Protein AF-A0A4Q2A179-F1 (afdb_monomer_lite)

Structure (mmCIF, N/CA/C/O backbone):
data_AF-A0A4Q2A179-F1
#
_entry.id   AF-A0A4Q2A179-F1
#
loop_
_atom_site.group_PDB
_atom_site.id
_atom_site.type_symbol
_atom_site.label_atom_id
_atom_site.label_alt_id
_atom_site.label_comp_id
_atom_site.label_asym_id
_atom_site.label_entity_id
_atom_site.label_seq_id
_atom_site.pdbx_PDB_ins_code
_atom_site.Cartn_x
_atom_site.Cartn_y
_atom_site.Cartn_z
_atom_site.occupancy
_atom_site.B_iso_or_equiv
_atom_site.auth_seq_id
_atom_site.auth_comp_id
_atom_site.auth_asym_id
_atom_site.auth_atom_id
_atom_site.pdbx_PDB_model_num
ATOM 1 N N . MET A 1 1 ? 9.498 23.789 5.299 1.00 41.50 1 MET A N 1
ATOM 2 C CA . MET A 1 1 ? 8.969 22.488 4.839 1.00 41.50 1 MET A CA 1
ATOM 3 C C . MET A 1 1 ? 7.679 22.240 5.594 1.00 41.50 1 MET A C 1
ATOM 5 O O . MET A 1 1 ? 7.735 22.146 6.815 1.00 41.50 1 MET A O 1
ATOM 9 N N . SER A 1 2 ? 6.532 22.266 4.913 1.00 40.12 2 SER A N 1
ATOM 10 C CA . SER A 1 2 ? 5.250 21.983 5.563 1.00 40.12 2 SER A CA 1
ATOM 11 C C . SER A 1 2 ? 5.254 20.516 5.988 1.00 40.12 2 SER A C 1
ATOM 13 O O . SER A 1 2 ? 5.501 19.646 5.157 1.00 40.12 2 SER A O 1
ATOM 15 N N . LYS A 1 3 ? 5.080 20.232 7.282 1.00 52.81 3 LYS A N 1
ATOM 16 C CA . LYS A 1 3 ? 4.843 18.860 7.740 1.00 52.81 3 LYS A CA 1
ATOM 17 C C . LYS A 1 3 ? 3.416 18.526 7.326 1.00 52.81 3 LYS A C 1
ATOM 19 O O . LYS A 1 3 ? 2.490 19.039 7.946 1.00 52.81 3 LYS A O 1
ATOM 24 N N . HIS A 1 4 ? 3.243 17.730 6.274 1.00 59.81 4 HIS A N 1
ATOM 25 C CA . HIS A 1 4 ? 1.930 17.177 5.971 1.00 59.81 4 HIS A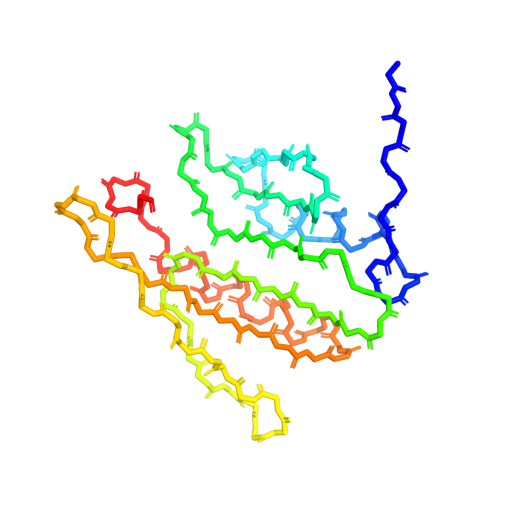 CA 1
ATOM 26 C C . HIS A 1 4 ? 1.505 16.316 7.166 1.00 59.81 4 HIS A C 1
ATOM 28 O O . HIS A 1 4 ? 2.225 15.400 7.573 1.00 59.81 4 HIS A O 1
ATOM 34 N N . HIS A 1 5 ? 0.398 16.700 7.798 1.00 64.69 5 HIS A N 1
ATOM 35 C CA . HIS A 1 5 ? -0.233 15.918 8.850 1.00 64.69 5 HIS A CA 1
ATOM 36 C C . HIS A 1 5 ? -1.254 15.036 8.147 1.00 64.69 5 HIS A C 1
ATOM 38 O O . HIS A 1 5 ? -2.273 15.542 7.697 1.00 64.69 5 HIS A O 1
ATOM 44 N N . TYR A 1 6 ? -0.917 13.763 7.970 1.00 71.75 6 TYR A N 1
ATOM 45 C CA . TYR A 1 6 ? -1.869 12.772 7.486 1.00 71.75 6 TYR A CA 1
ATOM 46 C C . TYR A 1 6 ? -2.580 12.169 8.683 1.00 71.75 6 TYR A C 1
ATOM 48 O O . TYR A 1 6 ? -1.916 11.843 9.670 1.00 71.75 6 TYR A O 1
ATOM 56 N N . ASP A 1 7 ? -3.881 11.960 8.564 1.00 66.94 7 ASP A N 1
ATOM 57 C CA . ASP A 1 7 ? -4.728 11.383 9.599 1.00 66.94 7 ASP A CA 1
ATOM 58 C C . ASP A 1 7 ? -5.413 10.118 9.086 1.00 66.94 7 ASP A C 1
ATOM 60 O O . ASP A 1 7 ? -6.610 9.921 9.257 1.00 66.94 7 ASP A O 1
ATOM 64 N N . PHE A 1 8 ? -4.620 9.204 8.527 1.00 72.00 8 PHE A N 1
ATOM 65 C CA . PHE A 1 8 ? -5.034 7.837 8.220 1.00 72.00 8 PHE A CA 1
ATOM 66 C C . PHE A 1 8 ? -5.728 7.188 9.440 1.00 72.00 8 PHE A C 1
ATOM 68 O O . PHE A 1 8 ? -5.055 6.746 10.381 1.00 72.00 8 PHE A O 1
ATOM 75 N N . MET A 1 9 ? -7.062 7.176 9.473 1.00 66.25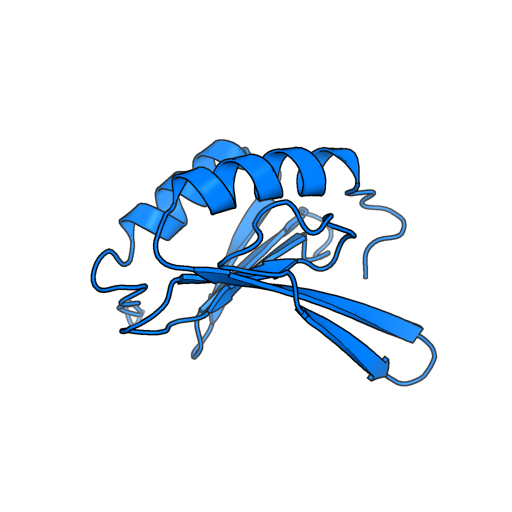 9 MET A N 1
ATOM 76 C CA . MET A 1 9 ? -7.869 6.810 10.649 1.00 66.25 9 MET A CA 1
ATOM 77 C C . MET A 1 9 ? -7.444 7.479 11.979 1.00 66.25 9 MET A C 1
ATOM 79 O O . MET A 1 9 ? -7.486 6.850 13.041 1.00 66.25 9 MET A O 1
ATOM 83 N N . GLY A 1 10 ? -6.917 8.706 11.943 1.00 64.19 10 GLY A N 1
ATOM 84 C CA . GLY A 1 10 ? -6.372 9.385 13.132 1.00 64.19 10 GLY A CA 1
ATOM 85 C C . GLY A 1 10 ? -5.119 8.728 13.740 1.00 64.19 10 GLY A C 1
ATOM 86 O O . GLY A 1 10 ? -4.724 9.051 14.861 1.00 64.19 10 GLY A O 1
ATOM 87 N N . LYS A 1 11 ? -4.480 7.787 13.026 1.00 68.69 11 LYS A N 1
ATOM 88 C CA . LYS A 1 11 ? -3.211 7.137 13.419 1.00 68.69 11 LYS A CA 1
ATOM 89 C C . LYS A 1 11 ? -2.019 7.539 12.542 1.00 68.69 11 LYS A C 1
ATOM 91 O O . LYS A 1 11 ? -0.897 7.102 12.812 1.00 68.69 11 LYS A O 1
ATOM 96 N N . GLY A 1 12 ? -2.249 8.406 11.556 1.00 71.38 12 GLY A N 1
ATOM 97 C CA . GLY A 1 12 ? -1.258 9.213 10.843 1.00 71.38 12 GLY A CA 1
ATOM 98 C C . GLY A 1 12 ? 0.116 8.575 10.610 1.00 71.38 12 GLY A C 1
ATOM 99 O O . GLY A 1 12 ? 0.241 7.468 10.082 1.00 71.38 12 GLY A O 1
ATOM 100 N N . PHE A 1 13 ? 1.176 9.282 11.014 1.00 76.81 13 PHE A N 1
ATOM 101 C CA . PHE A 1 13 ? 2.585 8.915 10.790 1.00 76.81 13 PHE A CA 1
ATOM 102 C C . PHE A 1 13 ? 2.958 7.475 11.203 1.00 76.81 13 PHE A C 1
ATOM 104 O O . PHE A 1 13 ? 3.895 6.898 10.644 1.00 76.81 13 PHE A O 1
ATOM 111 N N . ASN A 1 14 ? 2.234 6.865 12.150 1.00 84.19 14 ASN A N 1
ATOM 112 C CA . ASN A 1 14 ? 2.513 5.497 12.587 1.00 84.19 14 ASN A CA 1
ATOM 113 C C . ASN A 1 14 ? 2.264 4.475 11.474 1.00 84.19 14 ASN A C 1
ATOM 115 O O . ASN A 1 14 ? 3.056 3.543 11.334 1.00 84.19 14 ASN A O 1
ATOM 119 N N . TYR A 1 15 ? 1.231 4.673 10.650 1.00 86.94 15 TYR A N 1
ATOM 120 C CA . TYR A 1 15 ? 0.968 3.793 9.512 1.00 86.94 15 TYR A CA 1
ATOM 121 C C . TYR A 1 15 ? 2.042 3.916 8.438 1.00 86.94 15 TYR A C 1
ATOM 123 O O . TYR A 1 15 ? 2.570 2.901 7.991 1.00 86.94 15 TYR A O 1
ATOM 131 N N . VAL A 1 16 ? 2.474 5.138 8.114 1.00 89.38 16 VAL A N 1
ATOM 132 C CA . VAL A 1 16 ? 3.583 5.358 7.170 1.00 89.38 16 VAL A CA 1
ATOM 133 C C . VAL A 1 16 ? 4.844 4.629 7.635 1.00 89.38 16 VAL A C 1
ATOM 135 O O . VAL A 1 16 ? 5.495 3.940 6.851 1.00 89.38 16 VAL A O 1
ATOM 138 N N . LYS A 1 17 ? 5.178 4.735 8.927 1.00 89.50 17 LYS A N 1
ATOM 139 C CA . LYS A 1 17 ? 6.358 4.083 9.507 1.00 89.50 17 LYS A CA 1
ATOM 140 C C . LYS A 1 17 ? 6.241 2.556 9.512 1.00 89.50 17 LYS A C 1
ATOM 142 O O . LYS A 1 17 ? 7.224 1.876 9.224 1.00 89.50 17 LYS A O 1
ATOM 147 N N . ALA A 1 18 ? 5.065 2.024 9.839 1.00 91.06 18 ALA A N 1
ATOM 148 C CA . ALA A 1 18 ? 4.799 0.589 9.835 1.00 91.06 18 ALA A CA 1
ATOM 149 C C . ALA A 1 18 ? 4.928 -0.009 8.428 1.00 91.06 18 ALA A C 1
ATOM 151 O O . ALA A 1 18 ? 5.671 -0.968 8.229 1.00 91.06 18 ALA A O 1
ATOM 152 N N . VAL A 1 19 ? 4.292 0.624 7.441 1.00 92.69 19 VAL A N 1
ATOM 153 C CA . VAL A 1 19 ? 4.367 0.220 6.032 1.00 92.69 19 VAL A CA 1
ATOM 154 C C . VAL A 1 19 ? 5.797 0.319 5.507 1.00 92.69 19 VAL A C 1
ATOM 156 O O . VAL A 1 19 ? 6.301 -0.637 4.922 1.00 92.69 19 VAL A O 1
ATOM 159 N N . LYS A 1 20 ? 6.508 1.418 5.795 1.00 92.62 20 LYS A N 1
ATOM 160 C CA . LYS A 1 20 ? 7.924 1.570 5.425 1.00 92.62 20 LYS A CA 1
ATOM 161 C C . LYS A 1 20 ? 8.790 0.434 5.978 1.00 92.62 20 LYS A C 1
ATOM 163 O O . LYS A 1 20 ? 9.662 -0.064 5.272 1.00 92.62 20 LYS A O 1
ATOM 168 N N . ARG A 1 21 ? 8.555 0.021 7.227 1.00 92.94 21 ARG A N 1
ATOM 169 C CA . ARG A 1 21 ? 9.295 -1.080 7.859 1.00 92.94 21 ARG A CA 1
ATOM 170 C C . ARG A 1 21 ? 9.047 -2.418 7.161 1.00 92.94 21 ARG A C 1
ATOM 172 O O . ARG A 1 21 ? 9.986 -3.195 7.048 1.00 92.94 21 ARG A O 1
ATOM 179 N N . LEU A 1 22 ? 7.819 -2.679 6.716 1.00 93.56 22 LEU A N 1
ATOM 180 C CA . LEU A 1 22 ? 7.466 -3.919 6.018 1.00 93.56 22 LEU A CA 1
ATOM 181 C C . LEU A 1 22 ? 8.018 -3.974 4.596 1.00 93.56 22 LEU A C 1
ATOM 183 O O . LEU A 1 22 ? 8.545 -5.002 4.189 1.00 93.56 22 LEU A O 1
ATOM 187 N N . LEU A 1 23 ? 7.937 -2.865 3.861 1.00 93.06 23 LEU A N 1
ATOM 188 C CA . LEU A 1 23 ? 8.476 -2.776 2.503 1.00 93.06 23 LEU A CA 1
ATOM 189 C C . LEU A 1 23 ? 10.009 -2.886 2.470 1.00 93.06 23 LEU A C 1
ATOM 191 O O . LEU A 1 23 ? 10.582 -3.386 1.502 1.00 93.06 23 LEU A O 1
ATOM 195 N N . GLY A 1 24 ? 10.675 -2.419 3.526 1.00 91.75 24 GLY A N 1
ATOM 196 C CA . GLY A 1 24 ? 12.128 -2.414 3.635 1.00 91.75 24 GLY A CA 1
ATOM 197 C C . GLY A 1 24 ? 12.780 -1.168 3.031 1.00 91.75 24 GLY A C 1
ATOM 198 O O . GLY A 1 24 ? 12.129 -0.218 2.579 1.00 91.75 24 GLY A O 1
ATOM 199 N N . ASP A 1 25 ? 14.111 -1.140 3.063 1.00 90.75 25 ASP A N 1
ATOM 200 C CA . ASP A 1 25 ? 14.887 0.073 2.771 1.00 90.75 25 ASP A CA 1
ATOM 201 C C . ASP A 1 25 ? 14.922 0.452 1.288 1.00 90.75 25 ASP A C 1
ATOM 203 O O . ASP A 1 25 ? 15.013 1.633 0.961 1.00 90.75 25 ASP A O 1
ATOM 207 N N . GLN A 1 26 ? 14.727 -0.530 0.414 1.00 89.19 26 GLN A N 1
ATOM 208 C CA . GLN A 1 26 ? 14.678 -0.405 -1.044 1.00 89.19 26 GLN A CA 1
ATOM 209 C C . GLN A 1 26 ? 13.518 0.458 -1.591 1.00 89.19 26 GLN A C 1
ATOM 211 O O . GLN A 1 26 ? 13.602 0.954 -2.715 1.00 89.19 26 GLN A O 1
ATOM 216 N N . PHE A 1 27 ? 12.462 0.690 -0.798 1.00 93.75 27 PHE A N 1
ATOM 217 C CA . PHE A 1 27 ? 11.334 1.550 -1.177 1.00 93.75 27 PHE A CA 1
ATOM 218 C C . PHE A 1 27 ? 11.403 2.916 -0.498 1.00 93.75 27 PHE A C 1
ATOM 220 O O . PHE A 1 27 ? 11.459 3.006 0.720 1.00 93.75 27 PHE A O 1
ATOM 227 N N . THR A 1 28 ? 11.315 4.011 -1.232 1.00 93.56 28 THR A N 1
ATOM 228 C CA . THR A 1 28 ? 11.244 5.366 -0.669 1.00 93.56 28 THR A CA 1
ATOM 229 C C . THR A 1 28 ? 9.795 5.816 -0.488 1.00 93.56 28 THR A C 1
ATOM 231 O O . THR A 1 28 ? 8.923 5.424 -1.259 1.00 93.56 28 THR A O 1
ATOM 234 N N . SER A 1 29 ? 9.518 6.627 0.537 1.00 92.94 29 SER A N 1
ATOM 235 C CA . SER A 1 29 ? 8.193 7.226 0.747 1.00 92.94 29 SER A CA 1
ATOM 236 C C . SER A 1 29 ? 8.145 8.651 0.192 1.00 92.94 29 SER A C 1
ATOM 238 O O . SER A 1 29 ? 8.978 9.475 0.577 1.00 92.94 29 SER A O 1
ATOM 240 N N . VAL A 1 30 ? 7.149 8.964 -0.634 1.00 92.19 30 VAL A N 1
ATOM 241 C CA . VAL A 1 30 ? 6.898 10.301 -1.188 1.00 92.19 30 VAL A CA 1
ATOM 242 C C . VAL A 1 30 ? 5.601 10.850 -0.604 1.00 92.19 30 VAL A C 1
ATOM 244 O O . VAL A 1 30 ? 4.544 10.239 -0.735 1.00 92.19 30 VAL A O 1
ATOM 247 N N . GLN A 1 31 ? 5.693 12.004 0.052 1.00 90.50 31 GLN A N 1
ATOM 248 C CA . GLN A 1 31 ? 4.550 12.697 0.645 1.00 90.50 31 GLN A CA 1
ATOM 249 C C . GLN A 1 31 ? 3.820 13.524 -0.418 1.00 90.50 31 GLN A C 1
ATOM 251 O O . GLN A 1 31 ? 4.432 14.381 -1.055 1.00 90.50 31 GLN A O 1
ATOM 256 N N . LEU A 1 32 ? 2.527 13.255 -0.606 1.00 89.31 32 LEU A N 1
ATOM 257 C CA . LEU A 1 32 ? 1.634 13.956 -1.529 1.00 89.31 32 LEU A CA 1
ATOM 258 C C . LEU A 1 32 ? 0.518 14.683 -0.770 1.00 89.31 32 LEU A C 1
ATOM 260 O O . LEU A 1 32 ? 0.352 14.520 0.434 1.00 89.31 32 LEU A O 1
ATOM 264 N N . THR A 1 33 ? -0.277 15.493 -1.465 1.00 86.75 33 THR A N 1
ATOM 265 C CA . THR A 1 33 ? -1.401 16.217 -0.848 1.00 86.75 33 THR A CA 1
ATOM 266 C C . THR A 1 33 ? -2.515 15.307 -0.341 1.00 86.75 33 THR A C 1
ATOM 268 O O . THR A 1 33 ? -3.219 15.693 0.578 1.00 86.75 33 THR A O 1
ATOM 271 N N . ASP A 1 34 ? -2.680 14.130 -0.939 1.00 88.56 34 ASP A N 1
ATOM 272 C CA . ASP A 1 34 ? -3.788 13.200 -0.700 1.00 88.56 34 ASP A CA 1
ATOM 273 C C . ASP A 1 34 ? -3.327 11.860 -0.102 1.00 88.56 34 ASP A C 1
ATOM 275 O O . ASP A 1 34 ? -4.076 10.883 -0.095 1.00 88.56 34 ASP A O 1
ATOM 279 N N . GLY A 1 35 ? -2.077 11.780 0.363 1.00 91.50 35 GLY A N 1
ATOM 280 C CA . GLY A 1 35 ? -1.532 10.559 0.942 1.00 91.50 35 GLY A CA 1
ATOM 281 C C . GLY A 1 35 ? -0.022 10.410 0.802 1.00 91.50 35 GLY A C 1
ATOM 282 O O . GLY A 1 35 ? 0.709 11.370 0.557 1.00 91.50 35 GLY A O 1
ATOM 283 N N . VAL A 1 36 ? 0.456 9.175 0.951 1.00 93.44 36 VAL A N 1
ATOM 284 C CA . VAL A 1 36 ? 1.876 8.817 0.852 1.00 93.44 36 VAL A CA 1
ATOM 285 C C . VAL A 1 36 ? 2.057 7.658 -0.114 1.00 93.44 36 VAL A C 1
ATOM 287 O O . VAL A 1 36 ? 1.477 6.590 0.068 1.00 93.44 36 VAL A O 1
ATOM 290 N N . GLU A 1 37 ? 2.904 7.853 -1.119 1.00 95.12 37 GLU A N 1
ATOM 291 C CA . GLU A 1 37 ? 3.305 6.801 -2.051 1.00 95.12 37 GLU A CA 1
ATOM 292 C C . GLU A 1 37 ? 4.581 6.116 -1.589 1.00 95.12 37 GLU A C 1
ATOM 294 O O . GLU A 1 37 ? 5.478 6.754 -1.038 1.00 95.12 37 GLU A O 1
ATOM 299 N N . PHE A 1 38 ? 4.692 4.826 -1.883 1.00 95.25 38 PHE A N 1
ATOM 300 C CA . PHE A 1 38 ? 5.904 4.052 -1.683 1.00 95.25 38 PHE A CA 1
ATOM 301 C C . PHE A 1 38 ? 6.419 3.572 -3.032 1.00 95.25 38 PHE A C 1
ATOM 303 O O . PHE A 1 38 ? 5.711 2.892 -3.777 1.00 95.25 38 PHE A O 1
ATOM 310 N N . LYS A 1 39 ? 7.652 3.963 -3.352 1.00 94.19 39 LYS A N 1
ATOM 311 C CA . LYS A 1 39 ? 8.263 3.786 -4.670 1.00 94.19 39 LYS A CA 1
ATOM 312 C C . LYS A 1 39 ? 9.574 3.043 -4.573 1.00 94.19 39 LYS A C 1
ATOM 314 O O . LYS A 1 39 ? 10.394 3.343 -3.709 1.00 94.19 39 LYS A O 1
ATOM 319 N N . TRP A 1 40 ? 9.794 2.112 -5.485 1.00 93.19 40 TRP A N 1
ATOM 320 C CA . TRP A 1 40 ? 11.105 1.529 -5.715 1.00 93.19 40 TRP A CA 1
ATOM 321 C C . TRP A 1 40 ? 12.112 2.610 -6.117 1.00 93.19 40 TRP A C 1
ATOM 323 O O . TRP A 1 40 ? 11.731 3.686 -6.583 1.00 93.19 40 TRP A O 1
ATOM 333 N N . HIS A 1 41 ? 13.407 2.337 -5.973 1.00 85.38 41 HIS A N 1
ATOM 334 C CA . HIS A 1 41 ? 14.455 3.306 -6.303 1.00 85.38 41 HIS A CA 1
ATOM 335 C C . HIS A 1 41 ? 14.457 3.747 -7.783 1.00 85.38 41 HIS A C 1
ATOM 337 O O . HIS A 1 41 ? 15.048 4.774 -8.105 1.00 85.38 41 HIS A O 1
ATOM 343 N N . THR A 1 42 ? 13.809 2.999 -8.685 1.00 86.12 42 THR A N 1
ATOM 344 C CA . THR A 1 42 ? 13.618 3.379 -10.101 1.00 86.12 42 THR 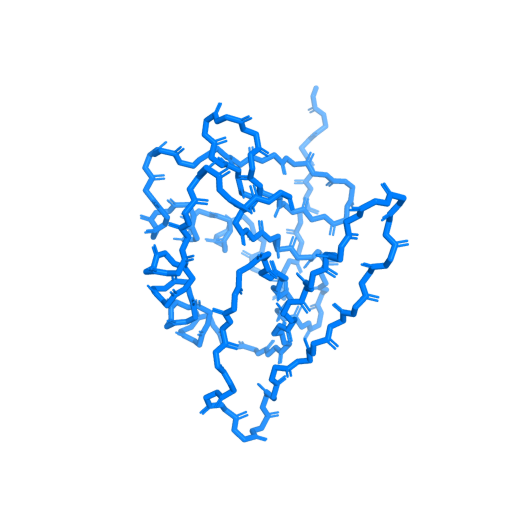A CA 1
ATOM 345 C C . THR A 1 42 ? 12.414 4.297 -10.333 1.00 86.12 42 THR A C 1
ATOM 347 O O . THR A 1 42 ? 12.242 4.792 -11.440 1.00 86.12 42 THR A O 1
ATOM 350 N N . GLY A 1 43 ? 11.590 4.545 -9.308 1.00 86.50 43 GLY A N 1
ATOM 351 C CA . GLY A 1 43 ? 10.392 5.387 -9.376 1.00 86.50 43 GLY A CA 1
ATOM 352 C C . GLY A 1 43 ? 9.067 4.620 -9.407 1.00 86.50 43 GLY A C 1
ATOM 353 O O . GLY A 1 43 ? 8.029 5.227 -9.143 1.00 86.50 43 GLY A O 1
ATOM 354 N N . ASN A 1 44 ? 9.096 3.306 -9.645 1.00 90.06 44 ASN A N 1
ATOM 355 C CA . ASN A 1 44 ? 7.893 2.475 -9.756 1.00 90.06 44 ASN A CA 1
ATOM 356 C C . ASN A 1 44 ? 7.177 2.375 -8.407 1.00 90.06 44 ASN A C 1
ATOM 358 O O . ASN A 1 44 ? 7.771 1.975 -7.402 1.00 90.06 44 ASN A O 1
ATOM 362 N N . ARG A 1 45 ? 5.904 2.771 -8.367 1.00 92.44 45 ARG A N 1
ATOM 363 C CA . ARG A 1 45 ? 5.084 2.725 -7.153 1.00 92.44 45 ARG A CA 1
ATOM 364 C C . ARG A 1 45 ? 4.654 1.284 -6.895 1.00 92.44 45 ARG A C 1
ATOM 366 O O . ARG A 1 45 ? 4.204 0.608 -7.804 1.00 92.44 45 ARG A O 1
ATOM 373 N N . ILE A 1 46 ? 4.790 0.821 -5.654 1.00 94.56 46 ILE A N 1
ATOM 374 C CA . ILE A 1 46 ? 4.195 -0.455 -5.227 1.00 94.56 46 ILE A CA 1
ATOM 375 C C . ILE A 1 46 ? 2.820 -0.227 -4.607 1.00 94.56 46 ILE A C 1
ATOM 377 O O . ILE A 1 46 ? 1.878 -0.965 -4.888 1.00 94.56 46 ILE A O 1
ATOM 381 N N . LEU A 1 47 ? 2.701 0.810 -3.771 1.00 96.06 47 LEU A N 1
ATOM 382 C CA . LEU A 1 47 ? 1.447 1.168 -3.125 1.00 96.06 47 LEU A CA 1
ATOM 383 C C . LEU A 1 47 ? 1.370 2.650 -2.751 1.00 96.06 47 LEU A C 1
ATOM 385 O O . LEU A 1 47 ? 2.384 3.350 -2.662 1.00 96.06 47 LEU A O 1
ATOM 389 N N . LYS A 1 48 ? 0.152 3.099 -2.456 1.00 95.31 48 LYS A N 1
ATOM 390 C CA . LYS A 1 48 ? -0.184 4.403 -1.886 1.00 95.31 48 LYS A CA 1
ATOM 391 C C . LYS A 1 48 ? -1.111 4.233 -0.686 1.00 95.31 48 LYS A C 1
ATOM 393 O O . LYS A 1 48 ? -2.117 3.540 -0.777 1.00 95.31 48 LYS A O 1
ATOM 398 N N . LEU A 1 49 ? -0.796 4.912 0.412 1.00 94.00 49 LEU A N 1
ATOM 399 C CA . LEU A 1 49 ? -1.735 5.163 1.505 1.00 94.00 49 LEU A CA 1
ATOM 400 C C . LEU A 1 49 ? -2.487 6.454 1.190 1.00 94.00 49 LEU A C 1
ATOM 402 O O . LEU A 1 49 ? -1.834 7.473 0.975 1.00 94.00 49 LEU A O 1
ATOM 406 N N . VAL A 1 50 ? -3.817 6.424 1.155 1.00 92.50 50 VAL A N 1
ATOM 407 C CA . VAL A 1 50 ? -4.646 7.616 0.903 1.00 92.50 50 VAL A CA 1
ATOM 408 C C . VAL A 1 50 ? -5.071 8.229 2.230 1.00 92.50 50 VAL A C 1
ATOM 410 O O . VAL A 1 50 ? -5.459 7.508 3.146 1.00 92.50 50 VAL A O 1
ATOM 413 N N . ASP A 1 51 ? -4.943 9.550 2.340 1.00 89.00 51 ASP A N 1
ATOM 414 C CA . ASP A 1 51 ? -5.286 10.293 3.550 1.00 89.00 51 ASP A CA 1
ATOM 415 C C . ASP A 1 51 ? -6.807 10.358 3.726 1.00 89.00 51 ASP A C 1
ATOM 417 O O . ASP A 1 51 ? -7.491 11.170 3.103 1.00 89.00 51 ASP A O 1
ATOM 421 N N . ASP A 1 52 ? -7.334 9.454 4.548 1.00 86.56 52 ASP A N 1
ATOM 422 C CA . ASP A 1 52 ? -8.750 9.365 4.881 1.00 86.56 52 ASP A CA 1
ATOM 423 C C . ASP A 1 52 ? -8.919 9.182 6.398 1.00 86.56 52 ASP A C 1
ATOM 425 O O . ASP A 1 52 ? -8.324 8.302 7.033 1.00 86.56 52 ASP A O 1
ATOM 429 N N . LEU A 1 53 ? -9.739 10.060 6.979 1.00 84.31 53 LEU A N 1
ATOM 430 C CA . LEU A 1 53 ? -9.995 10.142 8.417 1.00 84.31 53 LEU A CA 1
ATOM 431 C C . LEU A 1 53 ? -10.802 8.963 8.964 1.00 84.31 53 LEU A C 1
ATOM 433 O O . LEU A 1 53 ? -10.725 8.665 10.154 1.00 84.31 53 LEU A O 1
ATOM 437 N N . ASN A 1 54 ? -11.602 8.317 8.121 1.00 85.81 54 ASN A N 1
ATOM 438 C CA . ASN A 1 54 ? -12.598 7.336 8.532 1.00 85.81 54 ASN A CA 1
ATOM 439 C C . ASN A 1 54 ? -12.208 5.913 8.136 1.00 85.81 54 ASN A C 1
ATOM 441 O O . ASN A 1 54 ? -12.725 4.954 8.704 1.00 85.81 54 ASN A O 1
ATOM 445 N N . THR A 1 55 ? -11.339 5.752 7.140 1.00 87.75 55 THR A N 1
ATOM 446 C CA . THR A 1 55 ? -11.034 4.445 6.554 1.00 87.75 55 THR A CA 1
ATOM 447 C C . THR A 1 55 ? -9.561 4.342 6.188 1.00 87.75 55 THR A C 1
ATOM 449 O O . THR A 1 55 ? -8.958 5.279 5.679 1.00 87.75 55 THR A O 1
ATOM 452 N N . LEU A 1 56 ? -8.960 3.179 6.422 1.00 89.62 56 LEU A N 1
ATOM 453 C CA . LEU A 1 56 ? -7.632 2.869 5.916 1.00 89.62 56 LEU A CA 1
ATOM 454 C C . LEU A 1 56 ? -7.752 2.474 4.447 1.00 89.62 56 LEU A C 1
ATOM 456 O O . LEU A 1 56 ? -8.201 1.374 4.123 1.00 89.62 56 LEU A O 1
ATOM 460 N N . VAL A 1 57 ? -7.355 3.391 3.569 1.00 93.31 57 VAL A N 1
ATOM 461 C CA . VAL A 1 57 ? -7.392 3.193 2.122 1.00 93.31 57 VAL A CA 1
ATOM 462 C C . VAL A 1 57 ? -5.976 2.961 1.603 1.00 93.31 57 VAL A C 1
ATOM 464 O O . VAL A 1 57 ? -5.091 3.808 1.764 1.00 93.31 57 VAL A O 1
ATOM 467 N N . VAL A 1 58 ? -5.767 1.810 0.966 1.00 94.88 58 VAL A N 1
ATOM 468 C CA . VAL A 1 58 ? -4.483 1.425 0.370 1.00 94.88 58 VAL A CA 1
ATOM 469 C C . VA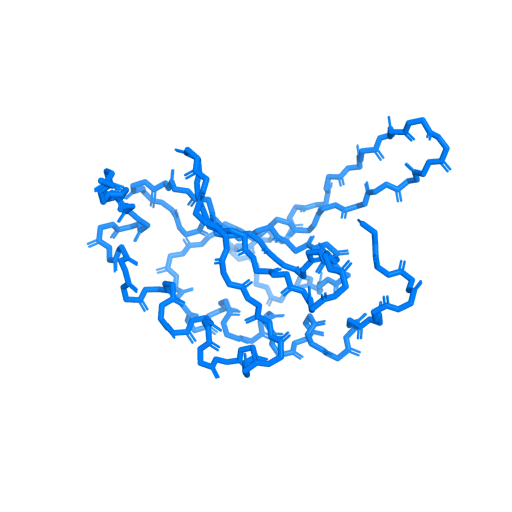L A 1 58 ? -4.697 1.050 -1.083 1.00 94.88 58 VAL A C 1
ATOM 471 O O . VAL A 1 58 ? -5.532 0.207 -1.394 1.00 94.88 58 VAL A O 1
ATOM 474 N N . ILE A 1 59 ? -3.939 1.678 -1.971 1.00 95.94 59 ILE A N 1
ATOM 475 C CA . ILE A 1 59 ? -3.957 1.397 -3.403 1.00 95.94 59 ILE A CA 1
ATOM 476 C C . ILE A 1 59 ? -2.667 0.667 -3.743 1.00 95.94 59 ILE A C 1
ATOM 478 O O . ILE A 1 59 ? -1.594 1.198 -3.474 1.00 95.94 59 ILE A O 1
ATOM 482 N N . PHE A 1 60 ? -2.760 -0.520 -4.326 1.00 95.44 60 PHE A N 1
ATOM 483 C CA . PHE A 1 60 ? -1.626 -1.285 -4.833 1.00 95.44 60 PHE A CA 1
ATOM 484 C C . PHE A 1 60 ? -1.565 -1.169 -6.358 1.00 95.44 60 PHE A C 1
ATOM 486 O O . PHE A 1 60 ? -2.603 -1.204 -7.017 1.00 95.44 60 PHE A O 1
ATOM 493 N N . ASP A 1 61 ? -0.351 -1.086 -6.903 1.00 92.69 61 ASP A N 1
ATOM 494 C CA . ASP A 1 61 ? -0.088 -1.093 -8.357 1.00 92.69 61 ASP A CA 1
ATOM 495 C C . ASP A 1 61 ? 0.274 -2.496 -8.865 1.00 92.69 61 ASP A C 1
ATOM 497 O O . ASP A 1 61 ? 0.651 -2.690 -10.019 1.00 92.69 61 ASP A O 1
ATOM 501 N N . VAL A 1 62 ? 0.151 -3.491 -7.988 1.00 92.25 62 VAL A N 1
ATOM 502 C CA . VAL A 1 62 ? 0.394 -4.902 -8.268 1.00 92.25 62 VAL A CA 1
ATOM 503 C C . VAL A 1 62 ? -0.814 -5.729 -7.834 1.00 92.25 62 VAL A C 1
ATOM 505 O O . VAL A 1 62 ? -1.502 -5.345 -6.882 1.00 92.25 62 VAL A O 1
ATOM 508 N N . PRO A 1 63 ? -1.065 -6.883 -8.478 1.00 91.44 63 PRO A N 1
ATOM 509 C CA . PRO A 1 63 ? -2.182 -7.737 -8.115 1.00 91.44 63 PRO A CA 1
ATOM 510 C C . PRO A 1 63 ? -2.150 -8.147 -6.645 1.00 91.44 63 PRO A C 1
ATOM 512 O O . PRO A 1 63 ? -1.170 -8.725 -6.176 1.00 91.44 63 PRO A O 1
ATOM 515 N N . VAL A 1 64 ? -3.254 -7.917 -5.936 1.00 92.44 64 VAL A N 1
ATOM 516 C CA . VAL A 1 64 ? -3.511 -8.496 -4.612 1.00 92.44 64 VAL A CA 1
ATOM 517 C C . VAL A 1 64 ? -4.880 -9.189 -4.613 1.00 92.44 64 VAL A C 1
ATOM 519 O O . VAL A 1 64 ? -5.824 -8.668 -5.213 1.00 92.44 64 VAL A O 1
ATOM 522 N N . PRO A 1 65 ? -4.998 -10.393 -4.024 1.00 87.00 65 PRO A N 1
ATOM 523 C CA . PRO A 1 65 ? -6.240 -11.151 -4.017 1.00 87.00 65 PRO A CA 1
ATOM 524 C C . PRO A 1 65 ? -7.242 -10.565 -3.026 1.00 87.00 65 PRO A C 1
ATOM 526 O O . PRO A 1 65 ? -6.870 -9.959 -2.022 1.00 87.00 65 PRO A O 1
ATOM 529 N N . ASP A 1 66 ? -8.518 -10.834 -3.274 1.00 86.62 66 ASP A N 1
ATOM 530 C CA . ASP A 1 66 ? -9.563 -10.589 -2.292 1.00 86.62 66 ASP A CA 1
ATOM 531 C C . ASP A 1 66 ? -9.505 -11.660 -1.189 1.00 86.62 66 ASP A C 1
ATOM 533 O O . ASP A 1 66 ? -9.816 -12.832 -1.417 1.00 86.62 66 ASP A O 1
ATOM 537 N N . LEU A 1 67 ? -9.028 -11.268 -0.006 1.00 82.06 67 LEU A N 1
ATOM 538 C CA . LEU A 1 67 ? -8.879 -12.153 1.154 1.00 82.06 67 LEU A CA 1
ATOM 539 C C . LEU A 1 67 ? -10.004 -11.985 2.183 1.00 82.06 67 LEU A C 1
ATOM 541 O O . LEU A 1 67 ? -10.197 -12.870 3.021 1.00 82.06 67 LEU A O 1
ATOM 545 N N . TYR A 1 68 ? -10.736 -10.869 2.146 1.00 80.56 68 TYR A N 1
ATOM 546 C CA . TYR A 1 68 ? -11.582 -10.424 3.251 1.00 80.56 68 TYR A CA 1
ATOM 547 C C . TYR A 1 68 ? -13.002 -10.154 2.769 1.00 80.56 68 TYR A C 1
ATOM 549 O O . TYR A 1 68 ? -13.270 -9.158 2.111 1.00 80.56 68 TYR A O 1
ATOM 557 N N . LYS A 1 69 ? -13.945 -11.009 3.179 1.00 76.31 69 LYS A N 1
ATOM 558 C CA . LYS A 1 69 ? -15.356 -10.892 2.770 1.00 76.31 69 LYS A CA 1
ATOM 559 C C . LYS A 1 69 ? -15.994 -9.545 3.123 1.00 76.31 69 LYS A C 1
ATOM 561 O O . LYS A 1 69 ? -16.851 -9.083 2.378 1.00 76.31 69 LYS A O 1
ATOM 566 N N . ASP A 1 70 ? -15.593 -8.951 4.245 1.00 80.06 70 ASP A N 1
ATOM 567 C CA . ASP A 1 70 ? -16.165 -7.694 4.737 1.00 80.06 70 ASP A CA 1
ATOM 568 C C . ASP A 1 70 ? -15.480 -6.453 4.133 1.00 80.06 70 ASP A C 1
ATOM 570 O O . ASP A 1 70 ? -16.074 -5.380 4.121 1.00 80.06 70 ASP A O 1
ATOM 574 N N . ASN A 1 71 ? -14.263 -6.610 3.596 1.00 82.12 71 ASN A N 1
ATOM 575 C CA . ASN A 1 71 ? -13.433 -5.544 3.026 1.00 82.12 71 ASN A CA 1
ATOM 576 C C . ASN A 1 71 ? -12.853 -6.001 1.670 1.00 82.12 71 ASN A C 1
ATOM 578 O O . ASN A 1 71 ? -11.642 -6.241 1.573 1.00 82.12 71 ASN A O 1
ATOM 582 N N . PRO A 1 72 ? -13.701 -6.182 0.640 1.00 84.81 72 PRO A N 1
ATOM 583 C CA . PRO A 1 72 ? -13.261 -6.722 -0.638 1.00 84.81 72 PRO A CA 1
ATOM 584 C C . PRO A 1 72 ? -12.300 -5.772 -1.360 1.00 84.81 72 PRO A C 1
ATOM 586 O O . PRO A 1 72 ? -12.392 -4.548 -1.238 1.00 84.81 72 PRO A O 1
ATOM 589 N N . ILE A 1 73 ? -11.395 -6.342 -2.158 1.00 91.50 73 ILE A N 1
ATOM 590 C CA . ILE A 1 73 ? -10.490 -5.566 -3.016 1.00 91.50 73 ILE A CA 1
ATOM 591 C C . ILE A 1 73 ? -11.255 -5.045 -4.236 1.00 91.50 73 ILE A C 1
ATOM 593 O O . ILE A 1 73 ? -11.731 -5.816 -5.071 1.00 91.50 73 ILE A O 1
ATOM 597 N N . GLU A 1 74 ? -11.326 -3.723 -4.382 1.00 91.12 74 GLU A N 1
ATOM 598 C CA . GLU A 1 74 ? -11.841 -3.079 -5.592 1.00 91.12 74 GLU A CA 1
ATOM 599 C C . GLU A 1 74 ? -10.728 -2.999 -6.646 1.00 91.12 74 GLU A C 1
ATOM 601 O O . GLU A 1 74 ? -9.642 -2.500 -6.364 1.00 91.12 74 GLU A O 1
ATOM 606 N N . VAL A 1 75 ? -10.985 -3.437 -7.882 1.00 89.25 75 VAL A N 1
ATOM 607 C CA . VAL A 1 75 ? -10.028 -3.284 -8.991 1.00 89.25 75 VAL A CA 1
ATOM 608 C C . VAL A 1 75 ? -10.475 -2.144 -9.893 1.00 89.25 75 VAL A C 1
ATOM 610 O O . VAL A 1 75 ? -11.547 -2.197 -10.500 1.00 89.25 75 VAL A O 1
ATOM 613 N N . ARG A 1 76 ? -9.649 -1.105 -9.999 1.00 88.50 76 ARG A N 1
ATOM 614 C CA . ARG A 1 76 ? -9.878 0.033 -10.885 1.00 88.50 76 ARG A CA 1
ATOM 615 C C . ARG A 1 76 ? -8.971 -0.063 -12.103 1.00 88.50 76 ARG A C 1
ATOM 617 O O . ARG A 1 76 ? -7.775 -0.313 -11.996 1.00 88.50 76 ARG A O 1
ATOM 624 N N . HIS A 1 77 ? -9.562 0.157 -13.271 1.00 83.06 77 HIS A N 1
ATOM 625 C CA . HIS A 1 77 ? -8.881 0.094 -14.556 1.00 83.06 77 HIS A CA 1
ATOM 626 C C . HIS A 1 77 ? -8.643 1.512 -15.074 1.00 83.06 77 HIS A C 1
ATOM 628 O O . HIS A 1 77 ? -9.592 2.236 -15.372 1.00 83.06 77 HIS A O 1
ATOM 634 N N . HIS A 1 78 ? -7.378 1.898 -15.180 1.00 76.12 78 HIS A N 1
ATOM 635 C CA . HIS A 1 78 ? -6.944 3.144 -15.789 1.00 76.12 78 HIS A CA 1
ATOM 636 C C . HIS A 1 78 ? -6.445 2.869 -17.203 1.00 76.12 78 HIS A C 1
ATOM 638 O O . HIS A 1 78 ? -5.562 2.040 -17.424 1.00 76.12 78 HIS A O 1
ATOM 644 N N . HIS A 1 79 ? -7.022 3.590 -18.158 1.00 63.22 79 HIS A N 1
ATOM 645 C CA . HIS A 1 79 ? -6.554 3.612 -19.534 1.00 63.22 79 HIS A CA 1
ATOM 646 C C . HIS A 1 79 ? -5.766 4.911 -19.721 1.00 63.22 79 HIS A C 1
ATOM 648 O O . HIS A 1 79 ? -6.325 5.943 -20.092 1.00 63.22 79 HIS A O 1
ATOM 654 N N . GLU A 1 80 ? -4.478 4.883 -19.388 1.00 58.53 80 GLU A N 1
ATOM 655 C CA . GLU A 1 80 ? -3.560 5.961 -19.754 1.00 58.53 80 GLU A CA 1
ATOM 656 C C . GLU A 1 80 ? -2.896 5.611 -21.086 1.00 58.53 80 GLU A C 1
ATOM 658 O O . GLU A 1 80 ? -2.733 4.442 -21.427 1.00 58.53 80 GLU A O 1
ATOM 663 N N . VAL A 1 81 ? -2.598 6.628 -21.896 1.00 55.16 81 VAL A N 1
ATOM 664 C CA . VAL A 1 81 ? -2.173 6.487 -23.298 1.00 55.16 81 VAL A CA 1
ATOM 665 C C . VAL A 1 81 ? -1.068 5.426 -23.442 1.00 55.16 81 VAL A C 1
ATOM 667 O O . VAL A 1 81 ? 0.083 5.671 -23.101 1.00 55.16 81 VAL A O 1
ATOM 670 N N . GLY A 1 82 ? -1.432 4.251 -23.968 1.00 53.78 82 GLY A N 1
ATOM 671 C CA . GLY A 1 82 ? -0.515 3.144 -24.266 1.00 53.78 82 GLY A CA 1
ATOM 672 C C . GLY A 1 82 ? -0.354 2.069 -23.184 1.00 53.78 82 GLY A C 1
ATOM 673 O O . GLY A 1 82 ? 0.249 1.042 -23.482 1.00 53.78 82 GLY A O 1
ATOM 674 N N . HIS A 1 83 ? -0.912 2.242 -21.979 1.00 59.19 83 HIS A N 1
ATOM 675 C CA . HIS A 1 83 ? -0.759 1.283 -20.881 1.00 59.19 83 HIS A CA 1
ATOM 676 C C . HIS A 1 83 ? -2.064 1.066 -20.105 1.00 59.19 83 HIS A C 1
ATOM 678 O O . HIS A 1 83 ? -2.714 2.005 -19.645 1.00 59.19 83 HIS A O 1
ATOM 684 N N . ASN A 1 84 ? -2.419 -0.208 -19.916 1.00 64.31 84 ASN A N 1
ATOM 685 C CA . ASN A 1 84 ? -3.438 -0.597 -18.948 1.00 64.31 84 ASN A CA 1
ATOM 686 C C . ASN A 1 84 ? -2.803 -0.567 -17.564 1.00 64.31 84 ASN A C 1
ATOM 688 O O . ASN A 1 84 ? -1.984 -1.430 -17.248 1.00 64.31 84 ASN A O 1
ATOM 692 N N . LYS A 1 85 ? -3.188 0.410 -16.747 1.00 78.81 85 LYS A N 1
ATOM 693 C CA . LYS A 1 85 ? -2.821 0.431 -15.336 1.00 78.81 85 LYS A CA 1
ATOM 694 C C . LYS A 1 85 ? -3.991 -0.095 -14.520 1.00 78.81 85 LYS A C 1
ATOM 696 O O . LYS A 1 85 ? -5.133 0.326 -14.692 1.00 78.81 85 LYS A O 1
ATOM 701 N N . HIS A 1 86 ? -3.704 -1.046 -13.649 1.00 86.31 86 HIS A N 1
ATOM 702 C CA . HIS A 1 86 ? -4.670 -1.588 -12.712 1.00 86.31 86 HIS A CA 1
ATOM 703 C C . HIS A 1 86 ? -4.308 -1.087 -11.318 1.00 86.31 86 HIS A C 1
ATOM 705 O O . HIS A 1 86 ? -3.140 -1.083 -10.940 1.00 86.31 86 HIS A O 1
ATOM 711 N N . GLU A 1 87 ? -5.314 -0.649 -10.577 1.00 92.62 87 GLU A N 1
ATOM 712 C CA . GLU A 1 87 ? -5.186 -0.283 -9.175 1.00 92.62 87 GLU A CA 1
ATOM 713 C C . GLU A 1 87 ? -6.036 -1.251 -8.355 1.00 92.62 87 GLU A C 1
ATOM 715 O O . GLU A 1 87 ? -7.233 -1.397 -8.605 1.00 92.62 87 GLU A O 1
ATOM 720 N N . TRP A 1 88 ? -5.424 -1.908 -7.375 1.00 94.94 88 TRP A N 1
ATOM 721 C CA . TRP A 1 88 ? -6.114 -2.784 -6.433 1.00 94.94 88 TRP A CA 1
ATOM 722 C C . TRP A 1 88 ? -6.286 -2.032 -5.122 1.00 94.94 88 TRP A C 1
ATOM 724 O O . TRP A 1 88 ? -5.313 -1.692 -4.453 1.00 94.94 88 TRP A O 1
ATOM 734 N N . ILE A 1 89 ? -7.526 -1.719 -4.781 1.00 95.44 89 ILE A N 1
ATOM 735 C CA . ILE A 1 89 ? -7.876 -0.786 -3.720 1.00 95.44 89 ILE A CA 1
ATOM 736 C C . ILE A 1 89 ? -8.457 -1.579 -2.555 1.00 95.44 89 ILE A C 1
ATOM 738 O O . ILE A 1 89 ? -9.524 -2.179 -2.659 1.00 95.44 89 ILE A O 1
ATOM 742 N N . PHE A 1 90 ? -7.754 -1.538 -1.431 1.00 94.88 90 PHE A N 1
ATOM 743 C CA . PHE A 1 90 ? -8.243 -2.004 -0.145 1.00 94.88 90 PHE A CA 1
ATOM 744 C C . PHE A 1 90 ? -8.840 -0.834 0.636 1.00 94.88 90 PHE A C 1
ATOM 746 O O . PHE A 1 90 ? -8.230 0.236 0.727 1.00 94.88 90 PHE A O 1
ATOM 753 N N . LYS A 1 91 ? -10.013 -1.054 1.231 1.00 93.25 91 LYS A N 1
ATOM 754 C CA . LYS A 1 91 ? -10.650 -0.148 2.190 1.00 93.25 91 LYS A CA 1
ATOM 755 C C . LYS A 1 91 ? -11.005 -0.963 3.424 1.00 93.25 91 LYS A C 1
ATOM 757 O O . LYS A 1 91 ? -11.779 -1.906 3.318 1.00 93.25 91 LYS A O 1
ATOM 762 N N . GLY A 1 92 ? -10.445 -0.610 4.572 1.00 90.44 92 GLY A N 1
ATOM 763 C CA . GLY A 1 92 ? -10.712 -1.323 5.817 1.00 90.44 92 GLY A CA 1
ATOM 764 C C . GLY A 1 92 ? -10.381 -0.493 7.047 1.00 90.44 92 GLY A C 1
ATOM 765 O O . GLY A 1 92 ? -10.149 0.711 6.963 1.00 90.44 92 GLY A O 1
ATOM 766 N N . ASP A 1 93 ? -10.361 -1.141 8.205 1.00 87.50 93 ASP A N 1
ATOM 767 C CA . ASP A 1 93 ? -10.153 -0.503 9.508 1.00 87.50 93 ASP A CA 1
ATOM 768 C C . ASP A 1 93 ? -8.988 -1.112 10.312 1.00 87.50 93 ASP A C 1
ATOM 770 O O . ASP A 1 93 ? -8.613 -0.601 11.374 1.00 87.50 93 ASP A O 1
ATOM 774 N N . LYS A 1 94 ? -8.384 -2.186 9.791 1.00 87.25 94 LYS A N 1
ATOM 775 C CA . LYS A 1 94 ? -7.309 -2.950 10.428 1.00 87.25 94 LYS A CA 1
ATOM 776 C C . LYS A 1 94 ? -6.024 -2.861 9.631 1.00 87.25 94 LYS A C 1
ATOM 778 O O . LYS A 1 94 ? -5.984 -3.070 8.421 1.00 87.25 94 LYS A O 1
ATOM 783 N N . ILE A 1 95 ? -4.941 -2.587 10.343 1.00 86.69 95 ILE A N 1
ATOM 784 C CA . ILE A 1 95 ? -3.607 -2.503 9.753 1.00 86.69 95 ILE A CA 1
ATOM 785 C C . ILE A 1 95 ? -3.024 -3.895 9.487 1.00 86.69 95 ILE A C 1
ATOM 787 O O . ILE A 1 95 ? -2.231 -4.073 8.569 1.00 86.69 95 ILE A O 1
ATOM 791 N N . GLU A 1 96 ? -3.444 -4.893 10.262 1.00 89.44 96 GLU A N 1
ATOM 792 C CA . GLU A 1 96 ? -3.036 -6.287 10.116 1.00 89.44 96 GLU A CA 1
ATOM 793 C C . GLU A 1 96 ? -3.432 -6.841 8.742 1.00 89.44 96 GLU A C 1
ATOM 795 O O . GLU A 1 96 ? -2.660 -7.579 8.130 1.00 89.44 96 GLU A O 1
ATOM 800 N N . ASP A 1 97 ? -4.586 -6.415 8.222 1.00 90.94 97 ASP A N 1
ATOM 801 C CA . ASP A 1 97 ? -5.049 -6.794 6.888 1.00 90.94 97 ASP A CA 1
ATOM 802 C C . ASP A 1 97 ? -4.153 -6.181 5.802 1.00 90.94 97 ASP A C 1
ATOM 804 O O . ASP A 1 97 ? -3.729 -6.855 4.861 1.00 90.94 97 ASP A O 1
ATOM 808 N N . VAL A 1 98 ? -3.754 -4.919 5.988 1.00 90.88 98 VAL A N 1
ATOM 809 C CA . VAL A 1 98 ? -2.793 -4.243 5.106 1.00 90.88 98 VAL A CA 1
ATOM 810 C C . VAL A 1 98 ? -1.434 -4.939 5.119 1.00 90.88 98 VAL A C 1
ATOM 812 O O . VAL A 1 98 ? -0.792 -5.031 4.076 1.00 90.88 98 VAL A O 1
ATOM 815 N N . TYR A 1 99 ? -0.986 -5.466 6.259 1.00 93.38 99 TYR A N 1
ATOM 816 C CA . TYR A 1 99 ? 0.286 -6.185 6.340 1.00 93.38 99 TYR A CA 1
ATOM 817 C C . TYR A 1 99 ? 0.292 -7.448 5.477 1.00 93.38 99 TYR A C 1
ATOM 819 O O . TYR A 1 99 ? 1.230 -7.649 4.705 1.00 93.38 99 TYR A O 1
ATOM 827 N N . ALA A 1 100 ? -0.768 -8.257 5.553 1.00 92.38 100 ALA A N 1
ATOM 828 C CA . ALA A 1 100 ? -0.904 -9.453 4.725 1.00 92.38 100 ALA A CA 1
ATOM 829 C C . ALA A 1 100 ? -0.923 -9.105 3.226 1.00 92.38 100 ALA A C 1
ATOM 831 O O . ALA A 1 10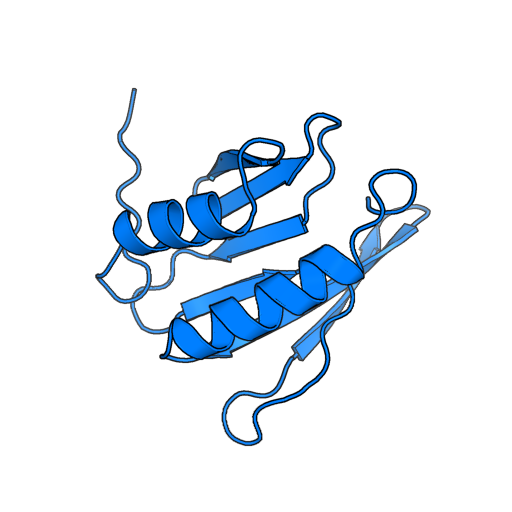0 ? -0.263 -9.762 2.419 1.00 92.38 100 ALA A O 1
ATOM 832 N N . LEU A 1 101 ? -1.625 -8.029 2.855 1.00 94.62 101 LEU A N 1
ATOM 833 C CA . LEU A 1 101 ? -1.670 -7.546 1.474 1.00 94.62 101 LEU A CA 1
ATOM 834 C C . LEU A 1 101 ? -0.310 -7.014 0.997 1.00 94.62 101 LEU A C 1
ATOM 836 O O . LEU A 1 101 ? 0.069 -7.276 -0.142 1.00 94.62 101 LEU A O 1
ATOM 840 N N . ILE A 1 102 ? 0.464 -6.340 1.857 1.00 95.31 102 ILE A N 1
ATOM 841 C CA . ILE A 1 102 ? 1.828 -5.884 1.538 1.00 95.31 102 ILE A CA 1
ATOM 842 C C . ILE A 1 102 ? 2.760 -7.064 1.266 1.0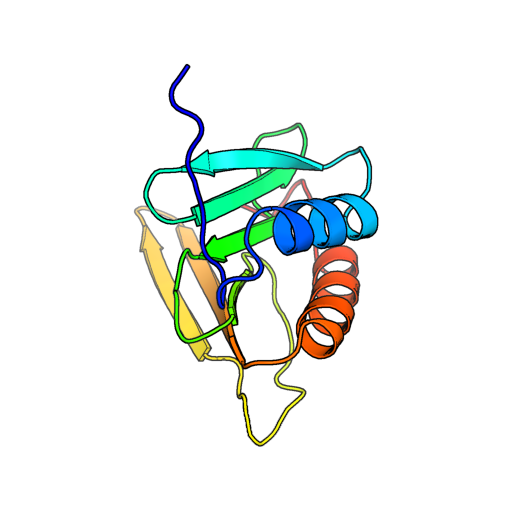0 95.31 102 ILE A C 1
ATOM 844 O O . ILE A 1 102 ? 3.534 -7.015 0.312 1.00 95.31 102 ILE A O 1
ATOM 848 N N . GLU A 1 103 ? 2.698 -8.132 2.062 1.00 94.69 103 GLU A N 1
ATOM 849 C CA . GLU A 1 103 ? 3.527 -9.319 1.819 1.00 94.69 103 GLU A CA 1
ATOM 850 C C . GLU A 1 103 ? 3.237 -9.953 0.456 1.00 94.69 103 GLU A C 1
ATOM 852 O O . GLU A 1 103 ? 4.154 -10.419 -0.222 1.00 94.69 103 GLU A O 1
ATOM 857 N N . ILE A 1 104 ? 1.972 -9.959 0.036 1.00 94.50 104 ILE A N 1
ATOM 858 C CA . ILE A 1 104 ? 1.576 -10.457 -1.282 1.00 94.50 104 ILE A CA 1
ATOM 859 C C . ILE A 1 104 ? 2.030 -9.493 -2.377 1.00 94.50 104 ILE A C 1
ATOM 861 O O . ILE A 1 104 ? 2.623 -9.933 -3.360 1.00 94.50 104 ILE A O 1
ATOM 865 N N . ALA A 1 105 ? 1.822 -8.190 -2.185 1.00 94.81 105 ALA A N 1
ATOM 866 C CA . ALA A 1 105 ? 2.272 -7.164 -3.115 1.00 94.81 105 ALA A CA 1
ATOM 867 C C . ALA A 1 105 ? 3.783 -7.263 -3.363 1.00 94.81 105 ALA A C 1
ATOM 869 O O . ALA A 1 105 ? 4.211 -7.246 -4.508 1.00 94.81 105 ALA A O 1
ATOM 870 N N . LEU A 1 106 ? 4.591 -7.467 -2.318 1.00 94.56 106 LEU A N 1
ATOM 871 C CA . LEU A 1 106 ? 6.040 -7.654 -2.441 1.00 94.56 106 LEU A CA 1
ATOM 872 C C . LEU A 1 106 ? 6.425 -8.900 -3.249 1.00 94.56 106 LEU A C 1
ATOM 874 O O . LEU A 1 106 ? 7.428 -8.869 -3.953 1.00 94.56 106 LEU A O 1
ATOM 878 N N . ARG A 1 107 ? 5.650 -9.990 -3.171 1.00 94.44 107 ARG A N 1
ATOM 879 C CA . ARG A 1 107 ? 5.888 -11.205 -3.976 1.00 94.44 107 ARG A CA 1
ATOM 880 C C . ARG A 1 107 ? 5.515 -11.016 -5.444 1.00 94.44 107 ARG A C 1
ATOM 882 O O . ARG A 1 107 ? 6.096 -11.675 -6.298 1.00 94.44 107 ARG A O 1
ATOM 889 N N . ASN A 1 108 ? 4.551 -10.140 -5.712 1.00 93.25 108 ASN A N 1
ATOM 890 C CA . ASN A 1 108 ? 4.066 -9.837 -7.056 1.00 93.25 108 ASN A CA 1
ATOM 891 C C . ASN A 1 108 ? 4.763 -8.619 -7.678 1.00 93.25 108 ASN A C 1
ATOM 893 O O . ASN A 1 108 ? 4.528 -8.318 -8.845 1.00 93.25 108 ASN A O 1
ATOM 897 N N . PHE A 1 109 ? 5.591 -7.911 -6.909 1.00 91.94 109 PHE A N 1
ATOM 898 C CA . PHE A 1 109 ? 6.297 -6.730 -7.370 1.00 91.94 109 PHE A CA 1
ATOM 899 C C . PHE A 1 109 ? 7.523 -7.122 -8.184 1.00 91.94 109 PHE A C 1
ATOM 901 O O . PHE A 1 109 ? 8.494 -7.670 -7.661 1.00 91.94 109 PHE A O 1
ATOM 908 N N . ASP A 1 110 ? 7.480 -6.769 -9.462 1.00 88.31 110 ASP A N 1
ATOM 909 C CA . ASP A 1 110 ? 8.612 -6.842 -10.369 1.00 88.31 110 ASP A CA 1
ATOM 910 C C . ASP A 1 110 ? 8.985 -5.412 -10.806 1.00 88.31 110 ASP A C 1
ATOM 912 O O . ASP A 1 110 ? 8.190 -4.740 -11.479 1.00 88.31 110 ASP A O 1
ATOM 916 N N . PRO A 1 111 ? 10.168 -4.904 -10.410 1.00 80.69 111 PRO A N 1
ATOM 917 C CA . PRO A 1 111 ? 10.582 -3.542 -10.715 1.00 80.69 111 PRO A CA 1
ATOM 918 C C . PRO A 1 111 ? 10.796 -3.286 -12.211 1.00 80.69 111 PRO A C 1
ATOM 920 O O . PRO A 1 111 ? 10.877 -2.120 -12.584 1.00 80.69 111 PRO A O 1
ATOM 923 N N . GLU A 1 112 ? 10.896 -4.308 -13.064 1.00 80.00 112 GLU A N 1
ATOM 924 C CA . GLU A 1 112 ? 11.068 -4.122 -14.512 1.00 80.00 112 GLU A CA 1
ATOM 925 C C . GLU A 1 112 ? 9.736 -3.925 -15.245 1.00 80.00 112 GLU A C 1
ATOM 927 O O . GLU A 1 112 ? 9.700 -3.289 -16.299 1.00 80.00 112 GLU A O 1
ATOM 932 N N . THR A 1 113 ? 8.640 -4.434 -14.679 1.00 77.75 113 THR A N 1
ATOM 933 C CA . THR A 1 113 ? 7.324 -4.494 -15.337 1.00 77.75 113 THR A CA 1
ATOM 934 C C . THR A 1 113 ? 6.230 -3.694 -14.627 1.00 77.75 113 THR A C 1
ATOM 936 O O . THR A 1 113 ? 5.175 -3.444 -15.212 1.00 77.75 113 THR A O 1
ATOM 939 N N . THR A 1 114 ? 6.467 -3.252 -13.389 1.00 74.88 114 THR A N 1
ATOM 940 C CA . THR A 1 114 ? 5.529 -2.396 -12.644 1.00 74.88 114 THR A CA 1
ATOM 941 C C . THR A 1 114 ? 5.699 -0.930 -13.066 1.00 74.88 114 THR A C 1
ATOM 943 O O . THR A 1 114 ? 6.805 -0.401 -12.949 1.00 74.88 114 THR A O 1
ATOM 946 N N . HIS A 1 115 ? 4.628 -0.266 -13.526 1.00 63.06 115 HIS A N 1
ATOM 947 C CA . HIS A 1 115 ? 4.632 1.115 -14.050 1.00 63.06 115 HIS A CA 1
ATOM 948 C C . HIS A 1 115 ? 3.666 2.054 -13.301 1.00 63.06 115 HIS A C 1
ATOM 950 O O . HIS A 1 115 ? 2.497 1.679 -13.047 1.00 63.06 115 HIS A O 1
#

Secondary structure (DSSP, 8-state):
-------GGG-HHHHHHHHHHHH-TTEEEEEETTEEEEEETTS-EEEEEE--SSSEEEEESS------TTSPPEEEEEEETTEEEEEEEEEES-HHHHHHHHHHHHHH--TTT--

Foldseek 3Di:
DDDPQFCQLDPGPVLVVVLDVLLDDQWDWDDDPFFIFTAGPVRFTQKTFGRDNHKGKMKGQFDFAQPDPVWGWDWDWDDDPPDTTIITITIHDDVVVVSVRSVVSSVRDDPVPGD

pLDDT: mean 84.87, std 12.2, range [40.12, 96.06]

Sequence (115 aa):
MSKHHYDFMGKGFNYVKAVKRLLGDQFTSVQLTDGVEFKWHTGNRILKLVDDLNTLVVIFDVPVPDLYKDNPIEVRHHHEVGHNKHEWIFKGDKIEDVYALIEIALRNFDPETTH

Radius of gyration: 13.57 Å; chains: 1; bounding box: 31×35×38 Å